Protein AF-A0A0H5Q6X8-F1 (afdb_monomer)

Radius of gyration: 20.95 Å; Cα contacts (8 Å, |Δi|>4): 96; chains: 1; bounding box: 65×33×51 Å

Solvent-accessible surface area (backbone atoms only — not comparable to full-atom values): 5536 Å² total; per-residue (Å²): 132,85,92,87,85,79,84,89,77,84,74,68,69,75,78,73,71,76,63,96,53,74,46,72,48,81,45,80,43,78,42,87,98,53,73,26,28,33,43,38,38,39,32,27,31,70,91,76,70,41,78,74,49,72,51,74,49,80,72,36,48,61,92,47,42,69,57,53,50,52,51,51,51,55,51,50,53,54,51,51,49,67,71,69,45,92,128

pLDDT: mean 81.11, std 19.73, range [35.56, 97.0]

Nearest PDB structures (foldseek):
  6ozk-assembly1_A  TM=8.484E-01  e=1.632E-01  Mus musculus
  6ozp-assembly1_A  TM=6.629E-01  e=2.323E-01  Mus musculus
  7o5y-assembly1_B  TM=7.492E-01  e=1.931E+00  Streptococcus sanguinis
  5cux-assembly1_A  TM=4.439E-01  e=7.103E-01  Trypanosoma cruzi
  3l4i-assembly2_B  TM=3.127E-01  e=2.443E+00  Cryptosporidium parvum Iowa II

Mean predicted aligned error: 10.38 Å

Secondary structure (DSSP, 8-state):
-------S--------PPPS--EEEEEEEE-TTSSEEEEEEEEEETTTTEEEEEEEEEEEEGGGHHHHHHHHHHHHHHHHHHHH---

Organism: NCBI:txid198431

Foldseek 3Di:
DDDDDDDDDPPVPPPPPQAPDKDKDWDWADDPPAQWIKIKIWIARPVVRGTPDIDIDPTDHNVCVVVVVVVVVVVVVVVCPVRVDDD

Sequence (87 aa):
MTNRNAAVNNWSQPAMFPPAVIEVTLRVGAIAGNDDYQLELDWKDPSTDTLLGMMSRPSIHRDDIHFAIGQAMEDIEAILEELAGPF

Structure (mmCIF, N/CA/C/O backbone):
data_AF-A0A0H5Q6X8-F1
#
_entry.id   AF-A0A0H5Q6X8-F1
#
loop_
_atom_site.group_PDB
_atom_site.id
_atom_site.type_symbol
_atom_site.label_atom_id
_atom_site.label_alt_id
_atom_site.label_comp_id
_atom_site.label_asym_id
_atom_site.label_entity_id
_atom_site.label_seq_id
_atom_site.pdbx_PDB_ins_code
_atom_site.Cartn_x
_atom_site.Cartn_y
_atom_site.Cartn_z
_atom_site.occupancy
_atom_site.B_iso_or_equiv
_atom_site.auth_seq_id
_atom_site.auth_comp_id
_atom_site.auth_asym_id
_atom_site.auth_atom_id
_atom_site.pdbx_PDB_model_num
ATOM 1 N N . MET A 1 1 ? -49.314 26.777 28.894 1.00 35.56 1 MET A N 1
ATOM 2 C CA . MET A 1 1 ? -49.958 25.450 28.968 1.00 35.56 1 MET A CA 1
ATOM 3 C C . MET A 1 1 ? -49.630 24.701 27.679 1.00 35.56 1 MET A C 1
ATOM 5 O O . MET A 1 1 ? -49.885 25.260 26.625 1.00 35.56 1 MET A O 1
ATOM 9 N N . THR A 1 2 ? -48.987 23.529 27.817 1.00 42.12 2 THR A N 1
ATOM 10 C CA . THR A 1 2 ? -48.940 22.360 26.892 1.00 42.12 2 THR A CA 1
ATOM 11 C C . THR A 1 2 ? -48.592 22.627 25.409 1.00 42.12 2 THR A C 1
ATOM 13 O O . THR A 1 2 ? -49.421 23.109 24.657 1.00 42.12 2 THR A O 1
ATOM 16 N N . ASN A 1 3 ? -47.339 22.467 24.960 1.00 43.03 3 ASN A N 1
ATOM 17 C CA . ASN A 1 3 ? -46.602 21.226 24.625 1.00 43.03 3 ASN A CA 1
ATOM 18 C C . ASN A 1 3 ? -47.110 20.511 23.351 1.00 43.03 3 ASN A C 1
ATOM 20 O O . ASN A 1 3 ? -48.246 20.042 23.352 1.00 43.03 3 ASN A O 1
ATOM 24 N N . ARG A 1 4 ? -46.234 20.390 22.332 1.00 41.56 4 ARG A N 1
ATOM 25 C CA . ARG A 1 4 ? -46.040 19.260 21.386 1.00 41.56 4 ARG A CA 1
ATOM 26 C C . ARG A 1 4 ? -45.451 19.743 20.055 1.00 41.56 4 ARG A C 1
ATOM 28 O O . ARG A 1 4 ? -46.166 20.248 19.204 1.00 41.56 4 ARG A O 1
ATOM 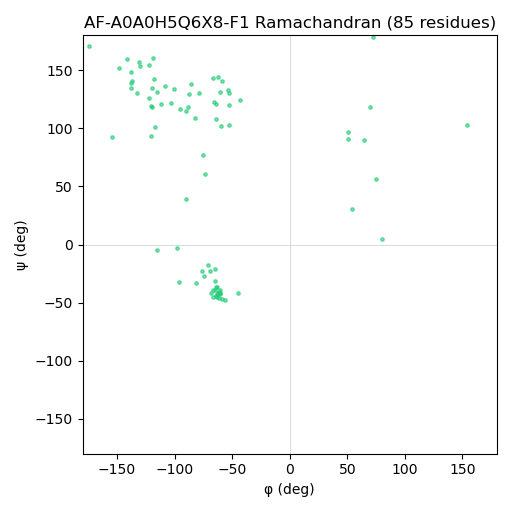35 N N . ASN A 1 5 ? -44.158 19.510 19.871 1.00 42.84 5 ASN A N 1
ATOM 36 C CA . ASN A 1 5 ? -43.687 18.720 18.735 1.00 42.84 5 ASN A CA 1
ATOM 37 C C . ASN A 1 5 ? -42.344 18.111 19.125 1.00 42.84 5 ASN A C 1
ATOM 39 O O . ASN A 1 5 ? -41.288 18.732 19.054 1.00 42.84 5 ASN A O 1
ATOM 43 N N . ALA A 1 6 ? -42.459 16.895 19.651 1.00 41.41 6 ALA A N 1
ATOM 44 C CA . ALA A 1 6 ? -41.356 15.991 19.868 1.00 41.41 6 ALA A CA 1
ATOM 45 C C . ALA A 1 6 ? -40.790 15.550 18.513 1.00 41.41 6 ALA A C 1
ATOM 47 O O . ALA A 1 6 ? -41.549 15.311 17.579 1.00 41.41 6 ALA A O 1
ATOM 48 N N . ALA A 1 7 ? -39.466 15.403 18.483 1.00 47.91 7 ALA A N 1
ATOM 49 C CA . ALA A 1 7 ? -38.719 14.502 17.614 1.00 47.91 7 ALA A CA 1
ATOM 50 C C . ALA A 1 7 ? -39.056 14.562 16.114 1.00 47.91 7 ALA A C 1
ATOM 52 O O . ALA A 1 7 ? -39.838 13.764 15.605 1.00 47.91 7 ALA A O 1
ATOM 53 N N . VAL A 1 8 ? -38.340 15.412 15.377 1.00 45.78 8 VAL A N 1
ATOM 54 C CA . VAL A 1 8 ? -38.093 15.150 13.958 1.00 45.78 8 VAL A CA 1
ATOM 55 C C . VAL A 1 8 ? -36.590 14.981 13.787 1.00 45.78 8 VAL A C 1
ATOM 57 O O . VAL A 1 8 ? -35.833 15.944 13.770 1.00 45.78 8 VAL A O 1
ATOM 60 N N . ASN A 1 9 ? -36.204 13.708 13.702 1.00 43.12 9 ASN A N 1
ATOM 61 C CA . ASN A 1 9 ? -34.926 13.197 13.212 1.00 43.12 9 ASN A CA 1
ATOM 62 C C . ASN A 1 9 ? -33.694 13.340 14.118 1.00 43.12 9 ASN A C 1
ATOM 64 O O . ASN A 1 9 ? -32.629 13.752 13.673 1.00 43.12 9 ASN A O 1
ATOM 68 N N . ASN A 1 10 ? -33.794 12.808 15.340 1.00 42.03 10 ASN A N 1
ATOM 69 C CA . ASN A 1 10 ? -32.641 12.210 16.029 1.00 42.03 10 ASN A CA 1
ATOM 70 C C . ASN A 1 10 ? -32.296 10.852 15.377 1.00 42.03 10 ASN A C 1
ATOM 72 O O . ASN A 1 10 ? -32.350 9.804 16.018 1.00 42.03 10 ASN A O 1
ATOM 76 N N . TRP A 1 11 ? -31.953 10.849 14.085 1.00 38.53 11 TRP A N 1
ATOM 77 C CA . TRP A 1 11 ? -31.161 9.747 13.539 1.00 38.53 11 TRP A CA 1
ATOM 78 C C . TRP A 1 11 ? -29.746 9.981 14.048 1.00 38.53 11 TRP A C 1
ATOM 80 O O . TRP A 1 11 ? -28.896 10.522 13.349 1.00 38.53 11 TRP A O 1
ATOM 90 N N . SER A 1 12 ? -29.514 9.654 15.318 1.00 48.56 12 SER A N 1
ATOM 91 C CA . SER A 1 12 ? -28.163 9.426 15.794 1.00 48.56 12 SER A CA 1
ATOM 92 C C . SER A 1 12 ? -27.641 8.278 14.946 1.00 48.56 12 SER A C 1
ATOM 94 O O . SER A 1 12 ? -28.058 7.133 15.146 1.00 48.56 12 SER A O 1
ATOM 96 N N . GLN A 1 13 ? -26.808 8.602 13.950 1.00 45.59 13 GLN A N 1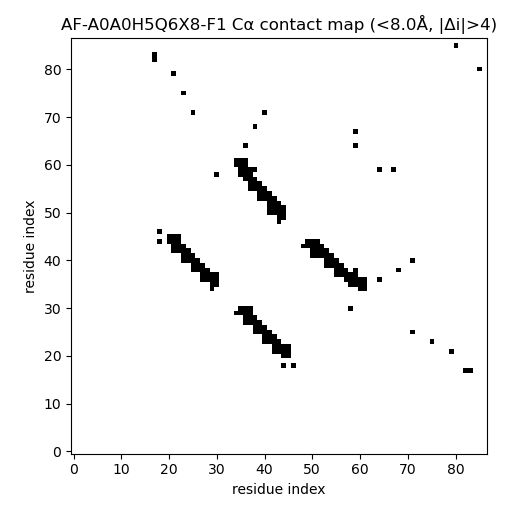
ATOM 97 C CA . GLN A 1 13 ? -25.945 7.622 13.308 1.00 45.59 13 GLN A CA 1
ATOM 98 C C . GLN A 1 13 ? -25.371 6.781 14.448 1.00 45.59 13 GLN A C 1
ATOM 100 O O . GLN A 1 13 ? -24.842 7.374 15.397 1.00 45.59 13 GLN A O 1
ATOM 105 N N . PRO A 1 14 ? -25.531 5.445 14.442 1.00 47.84 14 PRO A N 1
ATOM 106 C CA . PRO A 1 14 ? -24.758 4.643 15.367 1.00 47.84 14 PRO A CA 1
ATOM 107 C C . PRO A 1 14 ? -23.316 5.077 15.141 1.00 47.84 14 PRO A C 1
ATOM 109 O O . PRO A 1 14 ? -22.854 5.065 13.998 1.00 47.84 14 PRO A O 1
ATOM 112 N N . ALA A 1 15 ? -22.674 5.585 16.196 1.00 47.88 15 ALA A N 1
ATOM 113 C CA . ALA A 1 15 ? -21.247 5.828 16.180 1.00 47.88 15 ALA A CA 1
ATOM 114 C C . ALA A 1 15 ? -20.648 4.495 15.745 1.00 47.88 15 ALA A C 1
ATOM 116 O O . ALA A 1 15 ? -20.721 3.511 16.484 1.00 47.88 15 ALA A O 1
ATOM 117 N N . MET A 1 16 ? -20.239 4.420 14.480 1.00 57.34 16 MET A N 1
ATOM 118 C CA . MET A 1 16 ? -19.626 3.230 13.934 1.00 57.34 16 MET A CA 1
ATOM 119 C C . MET A 1 16 ? -18.350 3.119 14.748 1.00 57.34 16 MET A C 1
ATOM 121 O O . MET A 1 16 ? -17.509 4.016 14.686 1.00 57.34 16 MET A O 1
ATOM 125 N N . PHE A 1 17 ? -18.298 2.138 15.652 1.00 61.09 17 PHE A N 1
ATOM 126 C CA . PHE A 1 17 ? -17.102 1.929 16.450 1.00 61.09 17 PHE A CA 1
ATOM 127 C C . PHE A 1 17 ? -15.940 1.823 15.463 1.00 61.09 17 PHE A C 1
ATOM 129 O O . PHE A 1 17 ? -16.087 1.094 14.476 1.00 61.09 17 PHE A O 1
ATOM 136 N N . PRO A 1 18 ? -14.840 2.568 15.670 1.00 64.50 18 PRO A N 1
ATOM 137 C CA . PRO A 1 18 ? -13.678 2.412 14.818 1.00 64.50 18 PRO A CA 1
ATOM 138 C C . PRO A 1 18 ? -13.309 0.924 14.814 1.00 64.50 18 PRO A C 1
ATOM 140 O O . PRO A 1 18 ? -13.362 0.277 15.871 1.00 64.50 18 PRO A O 1
ATOM 143 N N . PRO A 1 19 ? -13.055 0.344 13.633 1.00 68.69 19 PRO A N 1
ATOM 144 C CA . PRO A 1 19 ? -12.809 -1.082 13.527 1.00 68.69 19 PRO A CA 1
ATOM 145 C C . PRO A 1 19 ? -11.598 -1.453 14.383 1.00 68.69 19 PRO A C 1
ATOM 147 O O . PRO A 1 19 ? -10.612 -0.724 14.453 1.00 68.69 19 PRO A O 1
ATOM 150 N N . ALA A 1 20 ? -11.679 -2.601 15.056 1.00 77.44 20 ALA A N 1
ATOM 151 C CA . ALA A 1 20 ? -10.622 -3.050 15.963 1.00 77.44 20 ALA A CA 1
ATOM 152 C C . ALA A 1 20 ? -9.301 -3.358 15.234 1.00 77.44 20 ALA A C 1
ATOM 154 O O . ALA A 1 20 ? -8.242 -3.393 15.856 1.00 77.44 20 ALA A O 1
ATOM 155 N N . VAL A 1 21 ? -9.377 -3.616 13.927 1.00 84.94 21 VAL A N 1
ATOM 156 C CA . VAL A 1 21 ? -8.243 -3.864 13.041 1.00 84.94 21 VAL A CA 1
ATOM 157 C C . VAL A 1 21 ? -8.498 -3.111 11.743 1.00 84.94 21 VAL A C 1
ATOM 159 O O . VAL A 1 21 ? -9.591 -3.196 11.189 1.00 84.94 21 VAL A O 1
ATOM 162 N N . ILE A 1 22 ? -7.478 -2.417 11.251 1.00 88.75 22 ILE A N 1
ATOM 163 C CA . ILE A 1 22 ? -7.438 -1.878 9.894 1.00 88.75 22 ILE A CA 1
ATOM 164 C C . ILE A 1 22 ? -6.520 -2.787 9.084 1.00 88.75 22 ILE A C 1
ATOM 166 O O . ILE A 1 22 ? -5.362 -2.986 9.453 1.00 88.75 22 ILE A O 1
ATOM 170 N N . GLU A 1 23 ? -7.034 -3.363 8.001 1.00 92.06 23 GLU A N 1
ATOM 171 C CA . GLU A 1 23 ? -6.202 -4.075 7.033 1.00 92.06 23 GLU A CA 1
ATOM 172 C C . GLU A 1 23 ? -5.696 -3.068 6.007 1.00 92.06 23 GLU A C 1
ATOM 174 O O . GLU A 1 23 ? -6.495 -2.317 5.453 1.00 92.06 23 GLU A O 1
ATOM 179 N N . VAL A 1 24 ? -4.387 -3.060 5.755 1.00 94.00 24 VAL A N 1
ATOM 180 C CA . VAL A 1 24 ? -3.754 -2.195 4.758 1.00 94.00 24 VAL A CA 1
ATOM 181 C C . VAL A 1 24 ? -3.008 -3.066 3.753 1.00 94.00 24 VAL A C 1
ATOM 183 O O . VAL A 1 24 ? -2.177 -3.889 4.140 1.00 94.00 24 VAL A O 1
ATOM 186 N N . THR A 1 25 ? -3.291 -2.887 2.464 1.00 95.44 25 THR A N 1
ATOM 187 C CA . THR A 1 25 ? -2.699 -3.668 1.374 1.00 95.44 25 THR A CA 1
ATOM 188 C C . THR A 1 25 ? -1.929 -2.762 0.425 1.00 95.44 25 THR A C 1
ATOM 190 O O . THR A 1 25 ? -2.517 -1.913 -0.241 1.00 95.44 25 THR A O 1
ATOM 193 N N . LEU A 1 26 ? -0.620 -2.996 0.300 1.00 95.75 26 LEU A N 1
ATOM 194 C CA . LEU A 1 26 ? 0.216 -2.416 -0.751 1.00 95.75 26 LEU A CA 1
ATOM 195 C C . LEU A 1 26 ? 0.332 -3.399 -1.923 1.00 95.75 26 LEU A C 1
ATOM 197 O O . LEU A 1 26 ? 0.899 -4.485 -1.792 1.00 95.75 26 LEU A O 1
ATOM 201 N N . ARG A 1 27 ? -0.175 -3.005 -3.090 1.00 96.62 27 ARG A N 1
ATOM 202 C CA . ARG A 1 27 ? -0.001 -3.710 -4.363 1.00 96.62 27 ARG A CA 1
ATOM 203 C C . ARG A 1 27 ? 1.082 -3.032 -5.192 1.00 96.62 27 ARG A C 1
ATOM 205 O O . ARG A 1 27 ? 1.065 -1.817 -5.370 1.00 96.62 27 ARG A O 1
ATOM 212 N N . VAL A 1 28 ? 1.982 -3.840 -5.750 1.00 95.00 28 VAL A N 1
ATOM 213 C CA . VAL A 1 28 ? 3.029 -3.399 -6.680 1.00 95.00 28 VAL A CA 1
ATOM 214 C C . VAL A 1 28 ? 2.857 -4.141 -7.998 1.00 95.00 28 VAL A C 1
ATOM 216 O O . VAL A 1 28 ? 2.930 -5.369 -8.032 1.00 95.00 28 VAL A O 1
ATOM 219 N N . GLY A 1 29 ? 2.617 -3.408 -9.081 1.00 94.69 29 GLY A N 1
ATOM 220 C CA . GLY A 1 29 ? 2.471 -3.955 -10.431 1.00 94.69 29 GLY A CA 1
ATOM 221 C C . GLY A 1 29 ? 3.550 -3.428 -11.369 1.00 94.69 29 GLY A C 1
ATOM 222 O O . GLY A 1 29 ? 3.911 -2.261 -11.287 1.00 94.69 29 GLY A O 1
ATOM 223 N N . ALA A 1 30 ? 4.057 -4.266 -12.273 1.00 93.50 30 ALA A N 1
ATOM 224 C CA . ALA A 1 30 ? 4.901 -3.811 -13.380 1.00 93.50 30 ALA A CA 1
ATOM 225 C C . ALA A 1 30 ? 4.024 -3.381 -14.566 1.00 93.50 30 ALA A C 1
ATOM 227 O O . ALA A 1 30 ? 3.050 -4.065 -14.895 1.00 93.50 30 ALA A O 1
ATOM 228 N N . ILE A 1 31 ? 4.369 -2.276 -15.226 1.00 92.56 31 ILE A N 1
ATOM 229 C CA . ILE A 1 31 ? 3.635 -1.766 -16.388 1.00 92.56 31 ILE A CA 1
ATOM 230 C C . ILE A 1 31 ? 4.233 -2.382 -17.654 1.00 92.56 31 ILE A C 1
ATOM 232 O O . ILE A 1 31 ? 5.381 -2.134 -18.012 1.00 92.56 31 ILE A O 1
ATOM 236 N N . ALA A 1 32 ? 3.454 -3.205 -18.358 1.00 89.81 32 ALA A N 1
ATOM 237 C CA . ALA A 1 32 ? 3.934 -3.881 -19.559 1.00 89.81 32 ALA A CA 1
ATOM 238 C C . ALA A 1 32 ? 4.362 -2.879 -20.647 1.00 89.81 32 ALA A C 1
ATOM 240 O O . ALA A 1 32 ? 3.615 -1.970 -21.000 1.00 89.81 32 ALA A O 1
ATOM 241 N N . GLY A 1 33 ? 5.552 -3.089 -21.217 1.00 88.62 33 GLY A N 1
ATOM 242 C CA . GLY A 1 33 ? 6.094 -2.238 -22.282 1.00 88.62 33 GLY A CA 1
ATOM 243 C C . GLY A 1 33 ? 6.730 -0.931 -21.799 1.00 88.62 33 GLY A C 1
ATOM 244 O O . GLY A 1 33 ? 7.156 -0.141 -22.638 1.00 88.62 33 GLY A O 1
ATOM 245 N N . ASN A 1 34 ? 6.826 -0.724 -20.485 1.00 88.06 34 ASN A N 1
ATOM 246 C CA . ASN A 1 34 ? 7.538 0.386 -19.866 1.00 88.06 34 ASN A CA 1
ATOM 247 C C . ASN A 1 34 ? 8.465 -0.149 -18.756 1.00 88.06 34 ASN A C 1
ATOM 249 O O . ASN A 1 34 ? 8.224 -1.233 -18.230 1.00 88.06 34 ASN A O 1
ATOM 253 N N . ASP A 1 35 ? 9.516 0.587 -18.396 1.00 92.94 35 ASP A N 1
ATOM 254 C CA . ASP A 1 35 ? 10.383 0.253 -17.249 1.00 92.94 35 ASP A CA 1
ATOM 255 C C . ASP A 1 35 ? 9.870 0.915 -15.960 1.00 92.94 35 ASP A C 1
ATOM 257 O O . ASP A 1 35 ? 10.625 1.437 -15.134 1.00 92.94 35 ASP A O 1
ATOM 261 N N . ASP A 1 36 ? 8.545 0.912 -15.830 1.00 96.12 36 ASP A N 1
ATOM 262 C CA . ASP A 1 36 ? 7.803 1.579 -14.776 1.00 96.12 36 ASP A CA 1
ATOM 263 C C . ASP A 1 36 ? 6.949 0.573 -14.003 1.00 96.12 36 ASP A C 1
ATOM 265 O O . ASP A 1 36 ? 6.499 -0.462 -14.505 1.00 96.12 36 ASP A O 1
ATOM 269 N N . TYR A 1 37 ? 6.677 0.937 -12.763 1.00 96.06 37 TYR A N 1
ATOM 270 C CA . TYR A 1 37 ? 5.836 0.230 -11.823 1.00 96.06 37 TYR A CA 1
ATOM 271 C C . TYR A 1 37 ? 4.650 1.108 -11.427 1.00 96.06 37 TYR A C 1
ATOM 273 O O . TYR A 1 37 ? 4.666 2.330 -11.561 1.00 96.06 37 TYR A O 1
ATOM 281 N N . GLN A 1 38 ? 3.611 0.478 -10.907 1.00 95.62 38 GLN A N 1
ATOM 282 C CA . GLN A 1 38 ? 2.485 1.132 -10.265 1.00 95.62 38 GLN A CA 1
ATOM 283 C C . GLN A 1 38 ? 2.407 0.645 -8.823 1.00 95.62 38 GLN A C 1
ATOM 285 O O . GLN A 1 38 ? 2.494 -0.560 -8.569 1.00 95.62 38 GLN A O 1
ATOM 290 N N . LEU A 1 39 ? 2.214 1.584 -7.899 1.00 96.81 39 LEU A N 1
ATOM 291 C CA . LEU A 1 39 ? 1.871 1.284 -6.515 1.00 96.81 39 LEU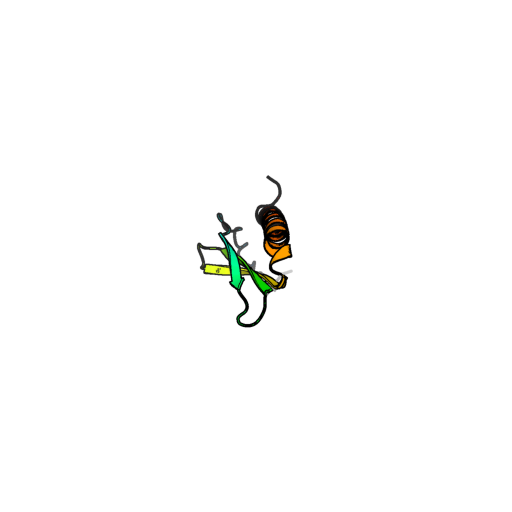 A CA 1
ATOM 292 C C . LEU A 1 39 ? 0.416 1.656 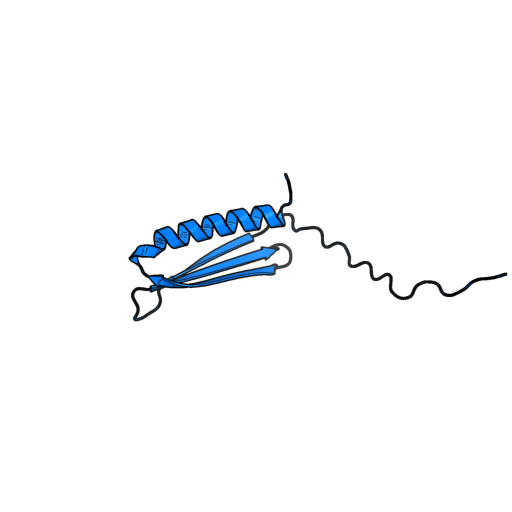-6.263 1.00 96.81 39 LEU A C 1
ATOM 294 O O . LEU A 1 39 ? -0.044 2.726 -6.668 1.00 96.81 39 LEU A O 1
ATOM 298 N N . GLU A 1 40 ? -0.293 0.778 -5.571 1.00 97.00 40 GLU A N 1
ATOM 299 C CA . GLU A 1 40 ? -1.646 1.024 -5.098 1.00 97.00 40 GLU A CA 1
ATOM 300 C C . GLU A 1 40 ? -1.739 0.611 -3.637 1.00 97.00 40 GLU A C 1
ATOM 302 O O . GLU A 1 40 ? -1.318 -0.483 -3.267 1.00 97.00 40 GLU A O 1
ATOM 307 N N . LEU A 1 41 ? -2.271 1.506 -2.820 1.00 96.69 41 LEU A N 1
ATOM 308 C CA . LEU A 1 41 ? -2.518 1.286 -1.412 1.00 96.69 41 LEU A CA 1
ATOM 309 C C . LEU A 1 41 ? -4.022 1.323 -1.183 1.00 96.69 41 LEU A C 1
ATOM 311 O O . LEU A 1 41 ? -4.683 2.267 -1.610 1.00 96.69 41 LEU A O 1
ATOM 315 N N . ASP A 1 42 ? -4.562 0.336 -0.486 1.00 96.12 42 ASP A N 1
ATOM 316 C CA . ASP A 1 42 ? -5.915 0.403 0.055 1.00 96.12 42 ASP A CA 1
ATOM 317 C C . ASP A 1 42 ? -5.920 0.020 1.524 1.00 96.12 42 ASP A C 1
ATOM 319 O O . ASP A 1 42 ? -5.047 -0.716 1.989 1.00 96.12 42 ASP A O 1
ATOM 323 N N . TRP A 1 43 ? -6.898 0.542 2.253 1.00 94.25 43 TRP A N 1
ATOM 324 C CA . TRP A 1 43 ? -7.151 0.124 3.617 1.00 94.25 43 TRP A CA 1
ATOM 325 C C . TRP A 1 43 ? -8.640 -0.048 3.857 1.00 94.25 43 TRP A C 1
ATOM 327 O O . TRP A 1 43 ? -9.478 0.722 3.370 1.00 94.25 43 TRP A O 1
ATOM 337 N N . LYS A 1 44 ? -8.976 -1.092 4.608 1.00 92.69 44 LYS A N 1
ATOM 338 C CA . LYS A 1 44 ? -10.352 -1.522 4.827 1.00 92.69 44 LYS A CA 1
ATOM 339 C C . LYS A 1 44 ? -10.587 -1.998 6.251 1.00 92.69 44 LYS A C 1
ATOM 341 O O . LYS A 1 44 ? -9.661 -2.395 6.956 1.00 92.69 44 LYS A O 1
ATOM 346 N N . ASP A 1 45 ? -11.855 -1.992 6.639 1.00 90.88 45 ASP A N 1
ATOM 347 C CA . ASP A 1 45 ? -12.336 -2.735 7.796 1.00 90.88 45 ASP A CA 1
ATOM 348 C C . ASP A 1 45 ? -12.580 -4.195 7.372 1.00 90.88 45 ASP A C 1
ATOM 350 O O . ASP A 1 45 ? -13.543 -4.467 6.647 1.00 90.88 45 ASP A O 1
ATOM 354 N N . PRO A 1 46 ? -11.748 -5.156 7.811 1.00 88.44 46 PRO A N 1
ATOM 355 C CA . PRO A 1 46 ? -11.885 -6.551 7.410 1.00 88.44 46 PRO A CA 1
ATOM 356 C C . PRO A 1 46 ? -13.111 -7.231 8.037 1.00 88.44 46 PRO A C 1
ATOM 358 O O . PRO A 1 46 ? -13.544 -8.271 7.549 1.00 88.44 46 PRO A O 1
ATOM 361 N N . SER A 1 47 ? -13.690 -6.671 9.107 1.00 88.69 47 SER A N 1
ATOM 362 C CA . SER A 1 47 ? -14.871 -7.248 9.762 1.00 88.69 47 SER A CA 1
ATOM 363 C C . SER A 1 47 ? -16.152 -7.040 8.952 1.00 88.69 47 SER A C 1
ATOM 365 O O . SER A 1 47 ? -17.077 -7.851 9.029 1.00 88.69 47 SER A O 1
ATOM 367 N N . THR A 1 48 ? -16.185 -5.973 8.152 1.00 89.00 48 THR A N 1
ATOM 368 C CA . THR A 1 48 ? -17.318 -5.603 7.297 1.00 89.00 48 THR A CA 1
ATOM 369 C C . THR A 1 48 ? -16.988 -5.658 5.804 1.00 89.00 48 THR A C 1
ATOM 371 O O . THR A 1 48 ? -17.886 -5.472 4.987 1.00 89.00 48 THR A O 1
ATOM 374 N N . ASP A 1 49 ? -15.724 -5.923 5.454 1.00 88.50 49 ASP A N 1
ATOM 375 C CA . ASP A 1 49 ? -15.163 -5.802 4.101 1.00 88.50 49 ASP A CA 1
ATOM 376 C C . ASP A 1 49 ? -15.393 -4.406 3.486 1.00 88.50 49 ASP A C 1
ATOM 378 O O . ASP A 1 49 ? -15.538 -4.237 2.275 1.00 88.50 49 ASP A O 1
ATOM 382 N N . THR A 1 50 ? -15.445 -3.376 4.339 1.00 90.69 50 THR A N 1
ATOM 383 C CA . THR A 1 50 ? -15.694 -1.993 3.919 1.00 90.69 50 THR A CA 1
ATOM 384 C C . THR A 1 50 ? -14.383 -1.314 3.562 1.00 90.69 50 THR A C 1
ATOM 386 O O . THR A 1 50 ? -13.529 -1.125 4.427 1.00 90.69 50 THR A O 1
ATOM 389 N N . LEU A 1 51 ? -14.244 -0.880 2.309 1.00 92.25 51 LEU A N 1
ATOM 390 C CA . LEU A 1 51 ? -13.136 -0.025 1.892 1.00 92.25 51 LEU A CA 1
ATOM 391 C C . LEU A 1 51 ? -13.231 1.340 2.587 1.00 92.25 51 LEU A C 1
ATOM 393 O O . LEU A 1 51 ? -14.228 2.047 2.437 1.00 92.25 51 LEU A O 1
ATOM 397 N N . LEU A 1 52 ? -12.181 1.711 3.315 1.00 91.56 52 LEU A N 1
ATOM 398 C CA . LEU A 1 52 ? -12.104 2.970 4.056 1.00 91.56 52 LEU A CA 1
ATOM 399 C C . LEU A 1 52 ? -11.367 4.046 3.256 1.00 91.56 52 LEU A C 1
ATOM 401 O O . LEU A 1 52 ? -11.721 5.221 3.334 1.00 91.56 52 LEU A O 1
ATOM 405 N N . GLY A 1 53 ? -10.388 3.649 2.444 1.00 92.94 53 GLY A N 1
ATOM 406 C CA . GLY A 1 53 ? -9.720 4.551 1.517 1.00 92.94 53 GLY A CA 1
ATOM 407 C C . GLY A 1 53 ? -8.731 3.850 0.596 1.00 92.94 53 GLY A C 1
ATOM 408 O O . GLY A 1 53 ? -8.460 2.656 0.724 1.00 92.94 53 GLY A O 1
ATOM 409 N N . MET A 1 54 ? -8.239 4.608 -0.383 1.00 96.25 54 MET A N 1
ATOM 410 C CA . MET A 1 54 ? -7.245 4.150 -1.347 1.00 96.25 54 MET A CA 1
ATOM 411 C C . MET A 1 54 ? -6.342 5.298 -1.795 1.00 96.25 54 MET A C 1
ATOM 413 O O . MET A 1 54 ? -6.769 6.452 -1.855 1.00 96.25 54 MET A O 1
ATOM 417 N N . MET A 1 55 ? -5.114 4.966 -2.175 1.00 93.88 55 MET A N 1
ATOM 418 C CA . MET A 1 55 ? -4.157 5.862 -2.812 1.00 93.88 55 MET A CA 1
ATOM 419 C C . MET A 1 55 ? -3.449 5.139 -3.952 1.00 93.88 55 MET A C 1
ATOM 421 O O . MET A 1 55 ? -3.237 3.930 -3.914 1.00 93.88 55 MET A O 1
ATOM 425 N N . SER A 1 56 ? -3.075 5.885 -4.985 1.00 93.44 56 SER A N 1
ATOM 426 C CA . SER A 1 56 ? -2.406 5.329 -6.157 1.00 93.44 56 SER A CA 1
ATOM 427 C C . SER A 1 56 ? -1.272 6.239 -6.597 1.00 93.44 56 SER A C 1
ATOM 429 O O . SER A 1 56 ? -1.413 7.463 -6.607 1.00 93.44 56 SER A O 1
ATOM 431 N N . ARG A 1 57 ? -0.148 5.626 -6.970 1.00 91.81 57 ARG A N 1
ATOM 432 C CA . ARG A 1 57 ? 1.013 6.293 -7.563 1.00 91.81 57 ARG A CA 1
ATOM 433 C C . ARG A 1 57 ? 1.250 5.677 -8.947 1.00 91.81 57 ARG A C 1
ATOM 435 O O . ARG A 1 57 ? 1.881 4.619 -9.044 1.00 91.81 57 ARG A O 1
ATOM 442 N N . PRO A 1 58 ? 0.691 6.281 -10.012 1.00 81.81 58 PRO A N 1
ATOM 443 C CA . PRO A 1 58 ? 0.839 5.764 -11.364 1.00 81.81 58 PRO A CA 1
ATOM 444 C C . PRO A 1 58 ? 2.217 6.135 -11.930 1.00 81.81 58 PRO A C 1
ATOM 446 O O . PRO A 1 58 ? 2.588 7.304 -11.906 1.00 81.81 58 PRO A O 1
ATOM 449 N N . SER A 1 59 ? 2.937 5.153 -12.482 1.00 90.19 59 SER A N 1
ATOM 450 C CA . SER A 1 59 ? 4.268 5.306 -13.102 1.00 90.19 59 SER A CA 1
ATOM 451 C C . SER A 1 59 ? 5.381 5.739 -12.142 1.00 90.19 59 SER A C 1
ATOM 453 O O . SER A 1 59 ? 5.685 6.917 -11.975 1.00 90.19 59 SER A O 1
ATOM 455 N N . ILE A 1 60 ? 6.040 4.751 -11.547 1.00 95.38 60 ILE A N 1
ATOM 456 C CA . ILE A 1 60 ? 7.296 4.890 -10.812 1.00 95.38 60 ILE A CA 1
ATOM 457 C C . ILE A 1 60 ? 8.372 4.185 -11.618 1.00 95.38 60 ILE A C 1
ATOM 459 O O . ILE A 1 60 ? 8.265 2.982 -11.848 1.00 95.38 60 ILE A O 1
ATOM 463 N N . HIS A 1 61 ? 9.408 4.908 -12.026 1.00 95.62 61 HIS A N 1
ATOM 464 C CA . HIS A 1 61 ? 10.502 4.292 -12.760 1.00 95.62 61 HIS A CA 1
ATOM 465 C C . HIS A 1 61 ? 11.197 3.226 -11.897 1.00 95.62 61 HIS A C 1
ATOM 467 O O . HIS A 1 61 ? 11.319 3.369 -10.679 1.00 95.62 61 HIS A O 1
ATOM 473 N N . ARG A 1 62 ? 11.639 2.132 -12.522 1.00 94.25 62 ARG A N 1
ATOM 474 C CA . ARG A 1 62 ? 12.321 0.997 -11.892 1.00 94.25 62 ARG A CA 1
ATOM 475 C C . ARG A 1 62 ? 13.413 1.380 -10.905 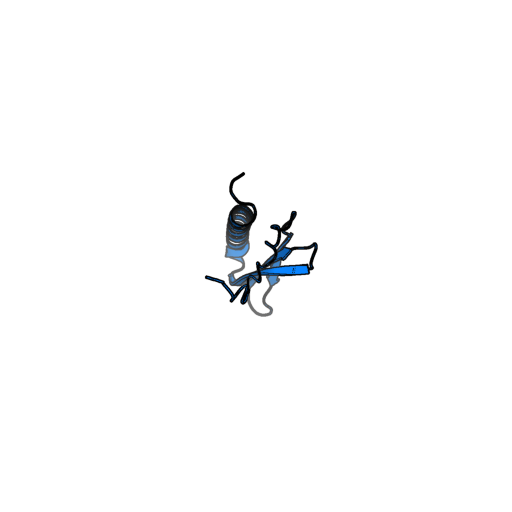1.00 94.25 62 ARG A C 1
ATOM 477 O O . ARG A 1 62 ? 13.498 0.758 -9.849 1.00 94.25 62 ARG A O 1
ATOM 484 N N . ASP A 1 63 ? 14.223 2.377 -11.230 1.00 96.00 63 ASP A N 1
ATOM 485 C CA . ASP A 1 63 ? 15.341 2.785 -10.376 1.00 96.00 63 ASP A CA 1
ATOM 486 C C . ASP 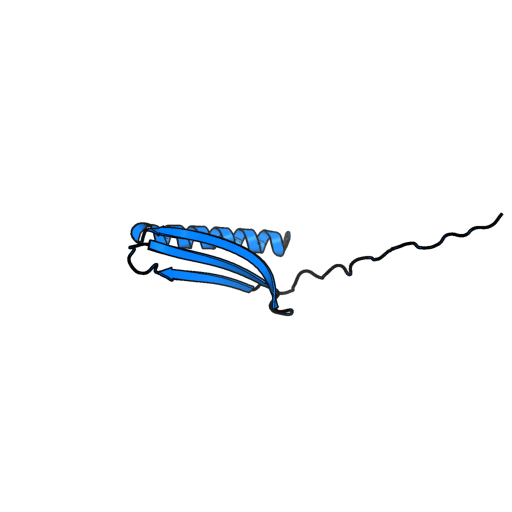A 1 63 ? 14.868 3.443 -9.065 1.00 96.00 63 ASP A C 1
ATOM 488 O O . ASP A 1 63 ? 15.556 3.366 -8.047 1.00 96.00 63 ASP A O 1
ATOM 492 N N . ASP A 1 64 ? 13.646 3.982 -9.049 1.00 96.00 64 ASP A N 1
ATOM 493 C CA . ASP A 1 64 ? 13.046 4.669 -7.904 1.00 96.00 64 ASP A CA 1
ATOM 494 C C . ASP A 1 64 ? 12.097 3.774 -7.088 1.00 96.00 64 ASP A C 1
ATOM 496 O O . ASP A 1 64 ? 11.576 4.200 -6.054 1.00 96.00 64 ASP A O 1
ATOM 500 N N . ILE A 1 65 ? 11.863 2.519 -7.499 1.00 94.06 65 ILE A N 1
ATOM 501 C CA . ILE A 1 65 ? 10.818 1.672 -6.896 1.00 94.06 65 ILE A CA 1
ATOM 502 C C . ILE A 1 65 ? 11.035 1.423 -5.402 1.00 94.06 65 ILE A C 1
ATOM 504 O O . ILE A 1 65 ? 10.090 1.454 -4.619 1.00 94.06 65 ILE A O 1
ATOM 508 N N . HIS A 1 66 ? 12.283 1.221 -4.981 1.00 94.75 66 HIS A N 1
ATOM 509 C CA . HIS A 1 66 ? 12.605 1.007 -3.572 1.00 94.75 66 HIS A CA 1
ATOM 510 C C . HIS A 1 66 ? 12.336 2.255 -2.731 1.00 94.75 66 HIS A C 1
ATOM 512 O O . HIS A 1 66 ? 11.820 2.144 -1.620 1.00 94.75 66 HIS A O 1
ATOM 518 N N . PHE A 1 67 ? 12.647 3.433 -3.273 1.00 95.94 67 PHE A N 1
ATOM 519 C CA . PHE A 1 67 ? 12.357 4.700 -2.615 1.00 95.94 67 PHE A CA 1
ATOM 520 C C . PHE A 1 67 ? 10.846 4.931 -2.517 1.00 95.94 67 PHE A C 1
ATOM 522 O O . PHE A 1 67 ? 10.339 5.253 -1.446 1.00 95.94 67 PHE A O 1
ATOM 529 N N . ALA A 1 68 ? 10.111 4.678 -3.601 1.00 95.56 68 ALA A N 1
ATOM 530 C CA . ALA A 1 68 ? 8.661 4.822 -3.623 1.00 95.56 68 AL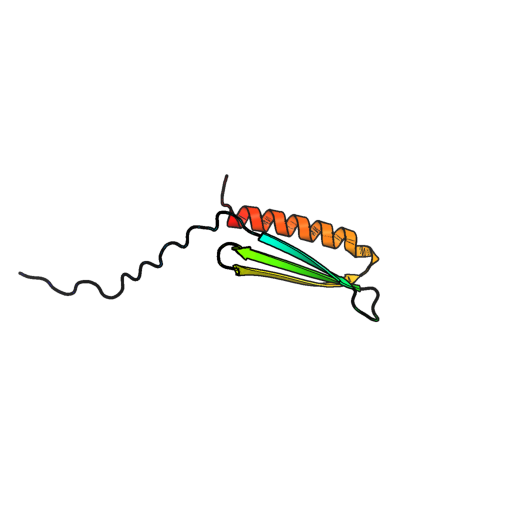A A CA 1
ATOM 531 C C . ALA A 1 68 ? 7.948 3.845 -2.673 1.00 95.56 68 ALA A C 1
ATOM 533 O O . ALA A 1 68 ? 6.972 4.230 -2.034 1.00 95.56 68 ALA A O 1
ATOM 534 N N . ILE A 1 69 ? 8.442 2.608 -2.536 1.00 95.19 69 ILE A N 1
ATOM 535 C CA . ILE A 1 69 ? 7.952 1.661 -1.523 1.00 95.19 69 ILE A CA 1
ATOM 536 C C . ILE A 1 69 ? 8.228 2.199 -0.115 1.00 95.19 69 ILE A C 1
ATOM 538 O O . ILE A 1 69 ? 7.344 2.129 0.729 1.00 95.19 69 ILE A O 1
ATOM 542 N N . GLY A 1 70 ? 9.409 2.773 0.134 1.00 96.50 70 GLY A N 1
ATOM 543 C CA . GLY A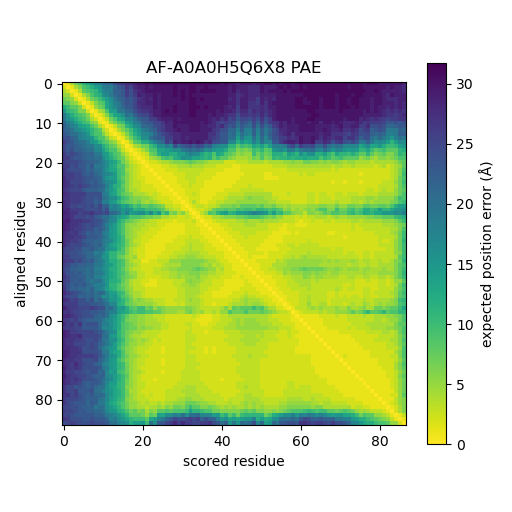 1 70 ? 9.720 3.426 1.410 1.00 96.50 70 GLY A CA 1
ATOM 544 C C . GLY A 1 70 ? 8.717 4.530 1.757 1.00 96.50 70 GLY A C 1
ATOM 545 O O . GLY A 1 70 ? 8.148 4.517 2.841 1.00 96.50 70 GLY A O 1
ATOM 546 N N . GLN A 1 71 ? 8.409 5.410 0.802 1.00 95.38 71 GLN A N 1
ATOM 547 C CA . GLN A 1 71 ? 7.382 6.440 0.988 1.00 95.38 71 GLN A CA 1
ATOM 548 C C . GLN A 1 71 ? 5.984 5.849 1.212 1.00 95.38 71 GLN A C 1
ATOM 550 O O . GLN A 1 71 ? 5.222 6.376 2.011 1.00 95.38 71 GLN A O 1
ATOM 555 N N . ALA A 1 72 ? 5.640 4.748 0.538 1.00 94.81 72 ALA A N 1
ATOM 556 C CA . ALA A 1 72 ? 4.368 4.070 0.773 1.00 94.81 72 ALA A CA 1
ATOM 557 C C . ALA A 1 72 ? 4.283 3.480 2.191 1.00 94.81 72 ALA A C 1
ATOM 559 O O . ALA A 1 72 ? 3.199 3.438 2.758 1.00 94.81 72 ALA A O 1
ATOM 560 N N . MET A 1 73 ? 5.401 3.052 2.785 1.00 95.25 73 MET A N 1
ATOM 561 C CA . MET A 1 73 ? 5.428 2.612 4.184 1.00 95.25 73 MET A CA 1
ATOM 562 C C . MET A 1 73 ? 5.201 3.777 5.154 1.00 95.25 73 MET A C 1
ATOM 564 O O . MET A 1 73 ? 4.426 3.622 6.092 1.00 95.25 73 MET A O 1
ATOM 568 N N . GLU A 1 74 ? 5.802 4.943 4.901 1.00 95.50 74 GLU A N 1
ATOM 569 C CA . GLU A 1 74 ? 5.539 6.163 5.683 1.00 95.50 74 GLU A CA 1
ATOM 570 C C . GLU A 1 74 ? 4.061 6.585 5.582 1.00 95.50 74 GLU A C 1
ATOM 572 O O . GLU A 1 74 ? 3.439 6.927 6.588 1.00 95.50 74 GLU A O 1
ATOM 577 N N . ASP A 1 75 ? 3.466 6.487 4.386 1.00 93.62 75 ASP A N 1
ATOM 578 C CA . ASP A 1 75 ? 2.035 6.736 4.185 1.00 93.62 75 ASP A CA 1
ATOM 579 C C . ASP A 1 75 ? 1.173 5.762 5.017 1.00 93.62 75 ASP A C 1
ATOM 581 O O . ASP A 1 75 ? 0.190 6.174 5.630 1.00 93.62 75 ASP A O 1
ATOM 585 N N . ILE A 1 76 ? 1.537 4.472 5.065 1.00 92.94 76 ILE A N 1
ATOM 586 C CA . ILE A 1 76 ? 0.832 3.457 5.869 1.00 92.94 76 ILE A CA 1
ATOM 587 C C . ILE A 1 76 ? 0.880 3.809 7.355 1.00 92.94 76 ILE A C 1
ATOM 589 O O . ILE A 1 76 ? -0.147 3.730 8.026 1.00 92.94 76 ILE A O 1
ATOM 593 N N . GLU A 1 77 ? 2.048 4.191 7.873 1.00 92.00 77 GLU A N 1
ATOM 594 C CA . GLU A 1 77 ? 2.202 4.590 9.275 1.00 92.00 77 GLU A CA 1
ATOM 595 C C . GLU A 1 77 ? 1.293 5.779 9.606 1.00 92.00 77 GLU A C 1
ATOM 597 O O . GLU A 1 77 ? 0.519 5.703 10.561 1.00 92.00 77 GLU A O 1
ATOM 602 N N . ALA A 1 78 ? 1.283 6.812 8.760 1.00 90.81 78 ALA A N 1
ATOM 603 C CA . ALA A 1 78 ? 0.423 7.980 8.940 1.00 90.81 78 ALA A CA 1
ATOM 604 C C . ALA A 1 78 ? -1.079 7.629 8.927 1.00 90.81 78 ALA A C 1
ATOM 606 O O . ALA A 1 78 ? -1.839 8.128 9.757 1.00 90.81 78 ALA A O 1
ATOM 607 N N . ILE A 1 79 ? -1.515 6.741 8.025 1.00 89.19 79 ILE A N 1
ATOM 608 C CA . ILE A 1 79 ? -2.910 6.268 7.961 1.00 89.19 79 ILE A CA 1
ATOM 609 C C . ILE A 1 79 ? -3.288 5.519 9.239 1.00 89.19 79 ILE A C 1
ATOM 611 O O . ILE A 1 79 ? -4.374 5.720 9.786 1.00 89.19 79 ILE A O 1
ATOM 615 N N . LEU A 1 80 ? -2.409 4.636 9.715 1.00 86.25 80 LEU A N 1
ATOM 616 C CA . LEU A 1 80 ? -2.657 3.866 10.930 1.00 86.25 80 LEU A CA 1
ATOM 617 C C . LEU A 1 80 ? -2.726 4.777 12.161 1.00 86.25 80 LEU A C 1
ATOM 619 O O . LEU A 1 80 ? -3.593 4.565 13.007 1.00 86.25 80 LEU A O 1
ATOM 623 N N . GLU A 1 81 ? -1.881 5.807 12.243 1.00 87.06 81 GLU A N 1
ATOM 624 C CA . GLU A 1 81 ? -1.938 6.821 13.302 1.00 87.06 81 GLU A CA 1
ATOM 625 C C . GLU A 1 81 ? -3.240 7.638 13.262 1.00 87.06 81 GLU A C 1
ATOM 627 O O . GLU A 1 81 ? -3.875 7.841 14.300 1.00 87.06 81 GLU A O 1
ATOM 632 N N . GLU A 1 82 ? -3.682 8.069 12.076 1.00 84.00 82 GLU A N 1
ATOM 633 C CA . GLU A 1 82 ? -4.932 8.822 11.911 1.00 84.00 82 GLU A CA 1
ATOM 634 C C . GLU A 1 82 ? -6.158 7.998 12.336 1.00 84.00 82 GLU A C 1
ATOM 636 O O . GLU A 1 82 ? -7.056 8.508 13.011 1.00 84.00 82 GLU A O 1
ATOM 641 N N . LEU A 1 83 ? -6.191 6.714 11.967 1.00 80.31 83 LEU A N 1
ATOM 642 C CA . LEU A 1 83 ? -7.338 5.836 12.205 1.00 80.31 83 LEU A CA 1
ATOM 643 C C . LEU A 1 83 ? -7.381 5.255 13.622 1.00 80.31 83 LEU A C 1
ATOM 645 O O . LEU A 1 83 ? -8.473 5.047 14.154 1.00 80.31 83 LEU A O 1
ATOM 649 N N . ALA A 1 84 ? -6.228 4.982 14.237 1.00 74.25 84 ALA A N 1
ATOM 650 C CA . ALA A 1 84 ? -6.167 4.463 15.603 1.00 74.25 84 ALA A CA 1
ATOM 651 C C . ALA A 1 84 ? -6.425 5.549 16.666 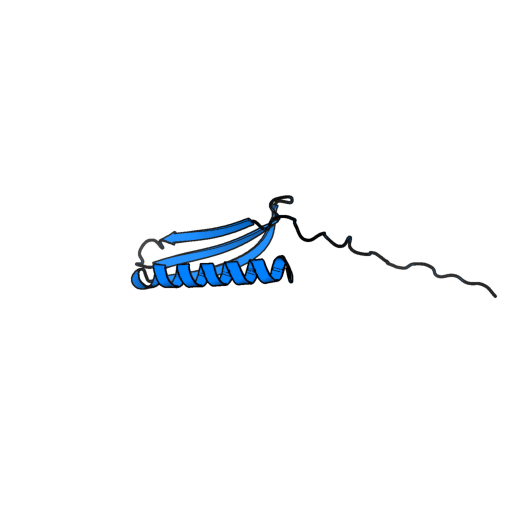1.00 74.25 84 ALA A C 1
ATOM 653 O O . ALA A 1 84 ? -6.858 5.226 17.775 1.00 74.25 84 ALA A O 1
ATOM 654 N N . GLY A 1 85 ? -6.216 6.828 16.329 1.00 63.34 85 GLY A N 1
ATOM 655 C CA . GLY A 1 85 ? -6.261 7.935 17.284 1.00 63.34 85 GLY A CA 1
ATOM 656 C C . GLY A 1 85 ? -5.042 7.955 18.225 1.00 63.34 85 GLY A C 1
ATOM 657 O O . GLY A 1 85 ? -4.166 7.097 18.126 1.00 63.34 85 GLY A O 1
ATOM 658 N N . PRO A 1 86 ? -4.937 8.941 19.140 1.00 55.41 86 PRO A N 1
ATOM 659 C CA . PRO A 1 86 ? -3.815 9.014 20.075 1.00 55.41 86 PRO A CA 1
ATOM 660 C C . PRO A 1 86 ? -3.822 7.803 21.021 1.00 55.41 86 PRO A C 1
ATOM 662 O O . PRO A 1 86 ? -4.801 7.594 21.742 1.00 55.41 86 PRO A O 1
ATOM 665 N N . PHE A 1 87 ? -2.731 7.032 21.004 1.00 49.97 87 PHE A N 1
ATOM 666 C CA . PHE A 1 87 ? -2.462 5.944 21.952 1.00 49.97 87 PHE A CA 1
ATOM 667 C C . PHE A 1 87 ? -2.174 6.461 23.368 1.00 49.97 87 PHE A C 1
ATOM 669 O O . PHE A 1 87 ? -1.496 7.509 23.501 1.00 49.97 87 PHE A O 1
#